Protein 4HRS (pdb70)

Nearest PDB structures (foldseek):
  4hrs-assembly1_A  TM=1.015E+00  e=6.660E-12  Haloferax volcanii DS2
  5gha-assembly2_H  TM=6.271E-01  e=5.353E-01  Thermus thermophilus HB27
  5d6j-assembly1_B  TM=7.460E-01  e=1.173E+00  Saccharomyces cerevisiae S288C
  5gha-assembly1_F  TM=6.295E-01  e=3.340E+00  Thermus thermophilus HB27
  5zew-assembly1_A  TM=4.671E-01  e=1.737E+00  Candidatus Caldarchaeum subterraneum

Secondary structure (DSSP, 8-state):
--EEEEE-TTS-EEEEE--TT-BHHHHHHHTT--GGG--EEETTEEE-TTSBSS--------SS--

CATH classification: 3.10.20.30

Organism: Haloferax volcanii (strain ATCC 29605 / DSM 3757 / JCM 8879 / NBRC 14742 / NCIMB 2012 / VKM B-1768 / DS2) (NCBI:txid309800)

Sequence (66 aa):
GRNVTVEVVGEETSEVAVDDDGTYADLVRAVDLSPHEVTVLVDGRPVPEDQSVEVDRRVKVLRLIKG

GO terms:
  GO:0031386 protein tag activity (F, IDA)
  GO:0032446 protein modification by small protein conjugation (P, IDA)
  GO:0005515 protein binding (F, IPI)

InterPro domains:
  IPR016155 Molybdopterin synthase/thiamin biosynthesis sulphur carrier, beta-grasp [SSF54285] (6-66)
  IPR053752 Small archaeal modifier domain-containing protein [G3DSA:4.10.410.50] (1-66)
  IPR053833 Small archaeal modifier protein 2 [PF21965] (1-63)
  IPR053834 Ubiquitin-like small modifier protein 2, halobacteria [NF041919] (1-66)

B-factor: mean 36.59, std 11.43, range [10.24, 85.23]

Radius of gyration: 14.24 Å; Cα contacts (8 Å, |Δi|>4): 75; chains: 1; bounding box: 17×48×26 Å

Structure (mmCIF, N/CA/C/O backbone):
data_4HRS
#
_entry.id   4HRS
#
_cell.length_a   24.605
_cell.length_b   64.603
_cell.length_c   104.555
_cell.angle_alpha   90.00
_cell.angle_beta   90.00
_cell.angle_gamma   90.00
#
_symmetry.space_group_name_H-M   'I 2 2 2'
#
loop_
_entity.id
_entity.type
_entity.pdbx_description
1 polymer 'Small archaeal modifier protein 2'
2 water water
#
loop_
_atom_site.group_PDB
_atom_site.id
_atom_site.type_symbol
_atom_site.label_atom_id
_atom_site.label_alt_id
_atom_site.label_comp_id
_atom_site.label_asym_id
_atom_site.label_entity_id
_atom_site.label_seq_id
_atom_site.pdbx_PDB_ins_code
_atom_site.Cartn_x
_atom_site.Cartn_y
_atom_site.Cartn_z
_atom_site.occupancy
_atom_site.B_iso_or_equiv
_atom_site.auth_seq_id
_atom_site.auth_comp_id
_atom_site.auth_asym_id
_atom_site.auth_atom_id
_atom_site.pdbx_PDB_model_num
ATOM 1 N N . GLY A 1 1 ? 13.584 27.739 5.341 1.00 56.08 0 GLY A N 1
ATOM 2 C CA . GLY A 1 1 ? 13.389 27.758 3.843 1.00 58.59 0 GLY A CA 1
ATOM 3 C C . GLY A 1 1 ? 12.066 27.116 3.444 1.00 58.63 0 GLY A C 1
ATOM 4 O O . GLY A 1 1 ? 11.045 27.378 4.084 1.00 60.55 0 GLY A O 1
ATOM 5 N N . ARG A 1 2 ? 12.064 26.287 2.392 1.00 57.05 1 ARG A N 1
ATOM 6 C CA . ARG A 1 2 ? 10.949 25.336 2.176 1.00 54.86 1 ARG A CA 1
ATOM 7 C C . ARG A 1 2 ? 11.290 23.964 2.766 1.00 50.05 1 ARG A C 1
ATOM 8 O O . ARG A 1 2 ? 10.445 23.355 3.410 1.00 48.21 1 ARG A O 1
ATOM 16 N N . ASN A 1 3 ? 12.513 23.480 2.557 1.00 45.42 2 ASN A N 1
ATOM 17 C CA . ASN A 1 3 ? 13.012 22.343 3.336 1.00 42.30 2 ASN A CA 1
ATOM 18 C C . ASN A 1 3 ? 13.743 22.815 4.596 1.00 38.13 2 ASN A C 1
ATOM 19 O O . ASN A 1 3 ? 14.594 23.702 4.539 1.00 38.62 2 ASN A O 1
ATOM 24 N N . VAL A 1 4 ? 13.376 22.228 5.732 1.00 33.03 3 VAL A N 1
ATOM 25 C CA . VAL A 1 4 ? 13.982 2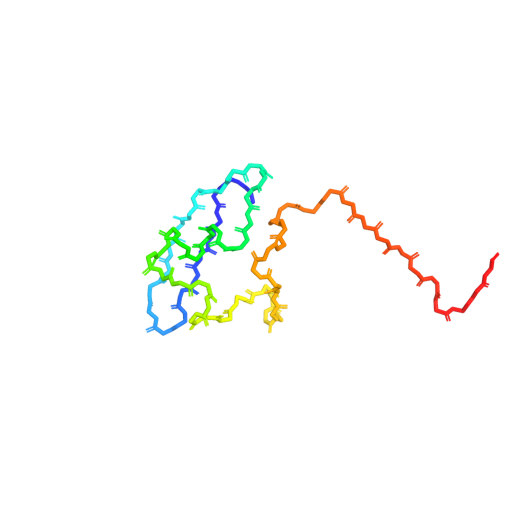2.531 7.028 1.00 30.93 3 VAL A CA 1
ATOM 26 C C . VAL A 1 4 ? 14.490 21.220 7.606 1.00 27.69 3 VAL A C 1
ATOM 27 O O . VAL A 1 4 ? 13.779 20.221 7.566 1.00 27.48 3 VAL A O 1
ATOM 31 N N . THR A 1 5 ? 15.710 21.217 8.142 1.00 25.27 4 THR A N 1
ATOM 32 C CA . THR A 1 5 ? 16.250 20.016 8.796 1.00 24.89 4 THR A CA 1
ATOM 33 C C . THR A 1 5 ? 15.679 19.878 10.190 1.00 24.14 4 THR A C 1
ATOM 34 O O . THR A 1 5 ? 15.755 20.812 10.981 1.00 25.04 4 THR A O 1
ATOM 38 N N . VAL A 1 6 ? 15.058 18.734 10.466 1.00 24.53 5 VAL A N 1
ATOM 39 C CA . VAL A 1 6 ? 14.434 18.477 11.762 1.00 22.07 5 VAL A CA 1
ATOM 40 C C . VAL A 1 6 ? 15.184 17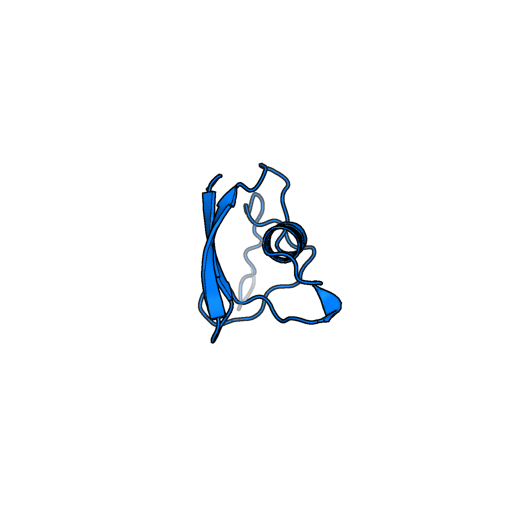.336 12.426 1.00 23.43 5 VAL A C 1
ATOM 41 O O . VAL A 1 6 ? 15.202 16.219 11.906 1.00 24.17 5 VAL A O 1
ATOM 45 N N . GLU A 1 7 ? 15.809 17.626 13.569 1.00 23.36 6 GLU A N 1
ATOM 46 C CA . GLU A 1 7 ? 16.510 16.613 14.349 1.00 23.10 6 GLU A CA 1
ATOM 47 C C . GLU A 1 7 ? 15.632 16.180 15.499 1.00 22.97 6 GLU A C 1
ATOM 48 O O . GLU A 1 7 ? 15.388 16.968 16.422 1.00 20.29 6 GLU A O 1
ATOM 54 N N . VAL A 1 8 ? 15.158 14.938 15.465 1.00 23.43 7 VAL A N 1
ATOM 55 C CA . VAL A 1 8 ? 14.478 14.393 16.642 1.00 24.45 7 VAL A CA 1
ATOM 56 C C . VAL A 1 8 ? 15.570 13.884 17.556 1.00 26.47 7 VAL A C 1
ATOM 57 O O . VAL A 1 8 ? 16.232 12.904 17.241 1.00 26.78 7 VAL A O 1
ATOM 61 N N . VAL A 1 9 ? 15.772 14.574 18.676 1.00 28.18 8 VAL A N 1
ATOM 62 C CA . VAL A 1 9 ? 16.917 14.330 19.539 1.00 29.36 8 VAL A CA 1
ATOM 63 C C . VAL A 1 9 ? 16.945 12.900 20.036 1.00 32.69 8 VAL A C 1
ATOM 64 O O . VAL A 1 9 ? 15.933 12.376 20.487 1.00 32.83 8 VAL A O 1
ATOM 68 N N . GLY A 1 10 ? 18.104 12.256 19.915 1.00 36.87 9 GLY A N 1
ATOM 69 C CA . GLY A 1 10 ? 18.225 10.831 20.224 1.00 39.81 9 GLY A CA 1
ATOM 70 C C . GLY A 1 10 ? 17.614 9.859 19.213 1.00 41.47 9 GLY A C 1
ATOM 71 O O . GLY A 1 10 ? 17.672 8.645 19.416 1.00 44.24 9 GLY A O 1
ATOM 72 N N . GLU A 1 11 ? 17.034 10.371 18.130 1.00 41.68 10 GLU A N 1
ATOM 73 C CA . GLU A 1 11 ? 16.428 9.524 17.090 1.00 42.81 10 GLU A CA 1
ATOM 74 C C . GLU A 1 11 ? 16.920 9.972 15.704 1.00 41.47 10 GLU A C 1
ATOM 75 O O . GLU A 1 11 ? 18.130 10.151 15.541 1.00 42.51 10 GLU A O 1
ATOM 81 N N . GLU A 1 12 ? 16.037 10.170 14.719 1.00 39.78 11 GLU A N 1
ATOM 82 C CA . GLU A 1 12 ? 16.494 10.503 13.350 1.00 37.91 11 GLU A CA 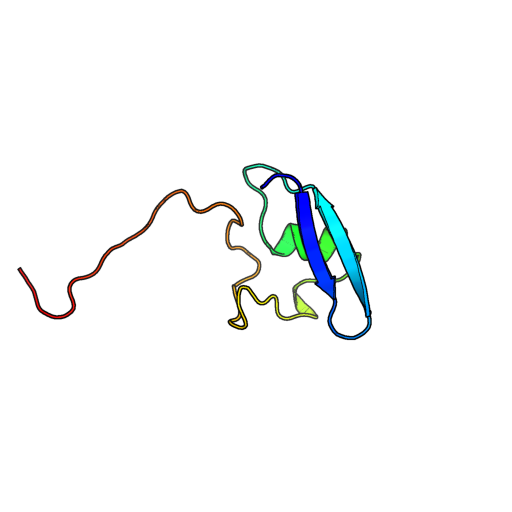1
ATOM 83 C C . GLU A 1 12 ? 16.457 12.008 13.002 1.00 34.67 11 GLU A C 1
ATOM 84 O O . GLU A 1 12 ? 15.632 12.773 13.512 1.00 32.88 11 GLU A O 1
ATOM 86 N N . THR A 1 13 ? 17.382 12.415 12.140 1.00 31.87 12 THR A N 1
ATOM 87 C CA . THR A 1 13 ? 17.346 13.728 11.513 1.00 30.71 12 THR A CA 1
ATOM 88 C C . THR A 1 13 ? 16.852 13.576 10.071 1.00 30.32 12 THR A C 1
ATOM 89 O O . THR A 1 13 ? 17.271 12.667 9.369 1.00 30.08 12 THR A O 1
ATOM 93 N N . SER A 1 14 ? 15.939 14.442 9.649 1.00 30.21 13 SER A N 1
ATOM 94 C CA . SER A 1 14 ? 15.416 14.396 8.283 1.00 32.84 13 SER A CA 1
ATOM 95 C C . SER A 1 14 ? 15.085 15.794 7.764 1.00 32.38 13 SER A C 1
ATOM 96 O O . SER A 1 14 ? 14.994 16.747 8.542 1.00 31.59 13 SER A O 1
ATOM 99 N N . GLU A 1 15 ? 14.954 15.908 6.442 1.00 33.33 14 GLU A N 1
ATOM 100 C CA . GLU A 1 15 ? 14.543 17.154 5.801 1.00 32.36 14 GLU A CA 1
ATOM 101 C C . GLU A 1 15 ? 13.035 17.141 5.672 1.00 32.07 14 GLU A C 1
ATOM 102 O O . GLU A 1 15 ? 12.450 16.138 5.243 1.00 32.24 14 GLU A O 1
ATOM 108 N N . VAL A 1 16 ? 12.402 18.252 6.033 1.00 30.53 15 VAL A N 1
ATOM 109 C CA . VAL A 1 16 ? 10.949 18.342 5.983 1.00 31.72 15 VAL A CA 1
ATOM 110 C C . VAL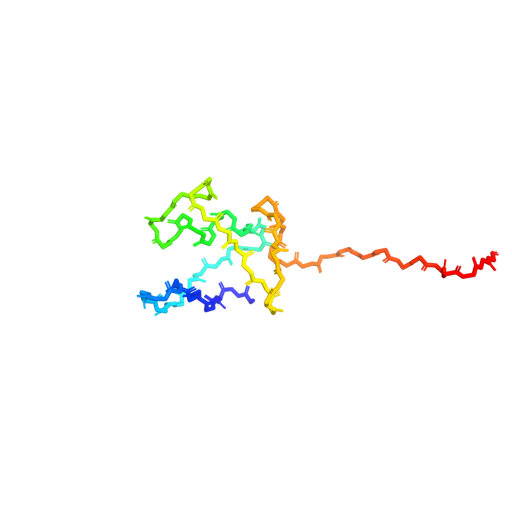 A 1 16 ? 10.509 19.584 5.200 1.00 31.65 15 VAL A C 1
ATOM 111 O O . VAL A 1 16 ? 10.943 20.703 5.495 1.00 30.41 15 VAL A O 1
ATOM 115 N N . ALA A 1 17 ? 9.658 19.386 4.200 1.00 31.74 16 ALA A N 1
ATOM 116 C CA . ALA A 1 17 ? 9.161 20.509 3.423 1.00 34.65 16 ALA A CA 1
ATOM 117 C C . ALA A 1 17 ? 8.134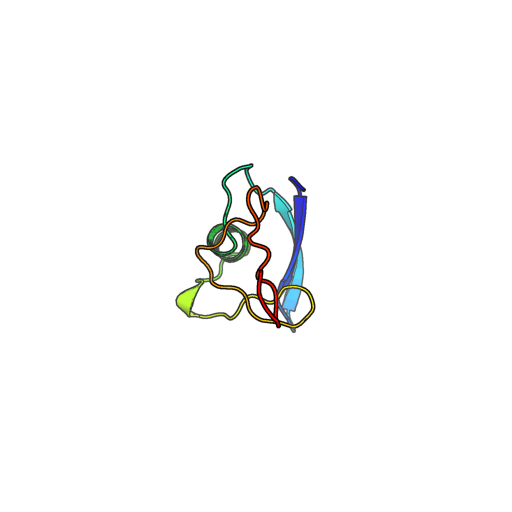 21.242 4.275 1.00 35.49 16 ALA A C 1
ATOM 118 O O . ALA A 1 17 ? 7.260 20.614 4.863 1.00 38.33 16 ALA A O 1
ATOM 120 N N . VAL A 1 18 ? 8.258 22.560 4.361 1.00 35.88 17 VAL A N 1
ATOM 121 C CA . VAL A 1 18 ? 7.317 23.375 5.112 1.00 38.67 17 VAL A CA 1
ATOM 122 C C . VAL A 1 18 ? 6.773 24.496 4.218 1.00 41.08 17 VAL A C 1
ATOM 123 O O . VAL A 1 18 ? 7.541 25.179 3.540 1.00 39.82 17 VAL A O 1
ATOM 127 N N . ASP A 1 19 ? 5.452 24.683 4.226 1.00 43.56 18 ASP A N 1
ATOM 128 C CA . ASP A 1 19 ? 4.815 25.738 3.433 1.00 45.95 18 ASP A CA 1
ATOM 129 C C . ASP A 1 19 ? 5.157 27.143 3.964 1.00 45.37 18 ASP A C 1
ATOM 130 O O . ASP A 1 19 ? 5.673 27.291 5.066 1.00 44.27 18 ASP A O 1
ATOM 135 N N . ASP A 1 20 ? 4.868 28.169 3.164 1.00 46.78 19 ASP A N 1
ATOM 136 C CA . ASP A 1 20 ? 5.110 29.580 3.534 1.00 46.15 19 ASP A CA 1
ATOM 137 C C . ASP A 1 20 ? 4.459 29.982 4.870 1.00 44.76 19 ASP A C 1
ATOM 138 O O . ASP A 1 20 ? 5.013 30.782 5.636 1.00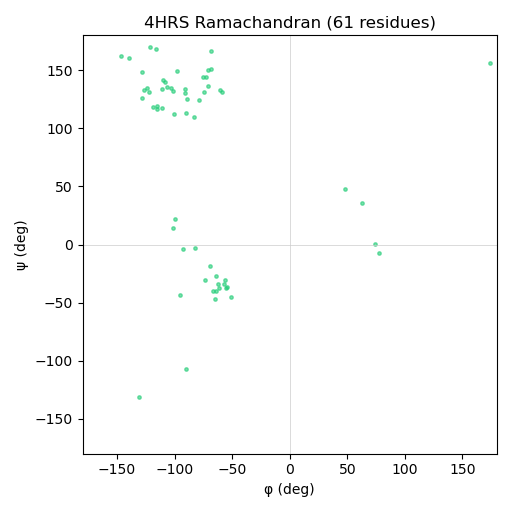 43.74 19 ASP A O 1
ATOM 140 N N . ASP A 1 21 ? 3.277 29.428 5.130 1.00 43.81 20 ASP A N 1
ATOM 141 C CA . ASP A 1 21 ? 2.523 29.712 6.352 1.00 43.54 20 ASP A CA 1
ATOM 142 C C . ASP A 1 21 ? 2.665 28.588 7.394 1.00 41.04 20 ASP A C 1
ATOM 143 O O . ASP A 1 21 ? 1.906 28.532 8.354 1.00 42.21 20 ASP A O 1
ATOM 148 N N . GLY A 1 22 ? 3.639 27.701 7.199 1.00 39.03 21 GLY A N 1
ATOM 149 C CA . GLY A 1 22 ? 3.820 26.552 8.070 1.00 36.72 21 GLY A CA 1
ATOM 150 C C . GLY A 1 22 ? 4.276 26.960 9.463 1.00 34.80 21 GLY A C 1
ATOM 151 O O . GLY A 1 22 ? 4.949 27.980 9.639 1.00 32.79 21 GLY A O 1
ATOM 152 N N . THR A 1 23 ? 3.904 26.152 10.454 1.00 33.66 22 THR A N 1
ATOM 153 C CA . THR A 1 23 ? 4.333 26.372 11.833 1.00 33.10 22 THR A CA 1
ATOM 154 C C . THR A 1 23 ? 5.203 25.218 12.300 1.00 30.58 22 THR A C 1
ATOM 155 O O . THR A 1 23 ? 5.253 24.157 11.679 1.00 30.05 22 THR A O 1
ATOM 159 N N . TYR A 1 24 ? 5.849 25.418 13.437 1.00 28.35 23 TYR A N 1
ATOM 160 C CA . TYR A 1 24 ? 6.606 24.341 14.070 1.00 27.99 23 TYR A CA 1
ATOM 161 C C . TYR A 1 24 ? 5.716 23.122 14.313 1.00 26.16 23 TYR A C 1
ATOM 162 O O . TYR A 1 24 ? 6.158 21.997 14.126 1.00 28.06 23 TYR A O 1
ATOM 171 N N . ALA A 1 25 ? 4.455 23.345 14.675 1.00 25.42 24 ALA A N 1
ATOM 172 C CA . ALA A 1 25 ? 3.503 22.247 14.839 1.00 25.08 24 ALA A CA 1
ATOM 173 C C . ALA A 1 25 ? 3.493 21.352 13.611 1.00 26.95 24 ALA A C 1
ATOM 174 O O . ALA A 1 25 ? 3.519 20.115 13.727 1.00 24.75 24 ALA A O 1
ATOM 176 N N . ASP A 1 26 ? 3.468 21.978 12.428 1.00 28.45 25 ASP A N 1
ATOM 177 C CA . ASP A 1 26 ? 3.519 21.227 11.179 1.00 30.52 25 ASP A CA 1
ATOM 178 C C . ASP A 1 26 ? 4.806 20.424 11.046 1.00 29.40 25 ASP A C 1
ATOM 179 O O . ASP A 1 26 ? 4.781 19.302 10.554 1.00 31.24 25 ASP A O 1
ATOM 184 N N . LEU A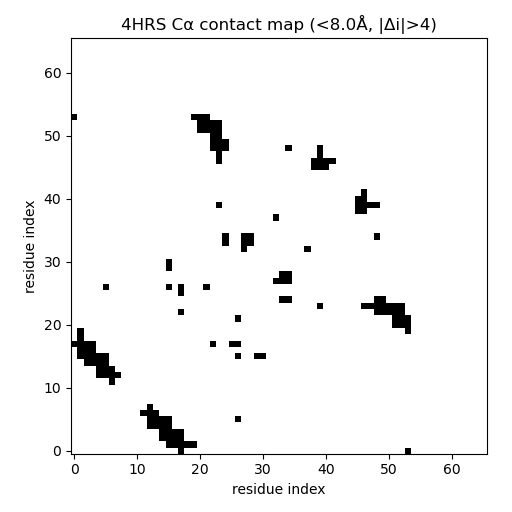 1 27 ? 5.931 20.972 11.501 1.00 30.06 26 LEU A N 1
ATOM 185 C CA . LEU A 1 27 ? 7.200 20.231 11.421 1.00 28.01 26 LEU A CA 1
ATOM 186 C C . LEU A 1 27 ? 7.158 18.973 12.277 1.00 26.07 26 LEU A C 1
ATOM 187 O O . LEU A 1 27 ? 7.656 17.924 11.875 1.00 26.18 26 LEU A O 1
ATOM 192 N N . VAL A 1 28 ? 6.564 19.087 13.460 1.00 24.25 27 VAL A N 1
ATOM 193 C CA . VAL A 1 28 ? 6.424 17.949 14.372 1.00 23.46 27 VAL A CA 1
ATOM 194 C C . VAL A 1 28 ? 5.523 16.871 13.785 1.00 24.59 27 VAL A C 1
ATOM 195 O O . VAL A 1 28 ? 5.853 15.680 13.798 1.00 24.76 27 VAL A O 1
ATOM 199 N N . ARG A 1 29 ? 4.379 17.277 13.258 1.00 27.84 28 ARG A N 1
ATOM 200 C CA . ARG A 1 29 ? 3.478 16.308 12.653 1.00 29.90 28 ARG A CA 1
ATOM 201 C C . ARG A 1 29 ? 4.144 15.631 11.446 1.00 32.36 28 ARG A C 1
ATOM 202 O O . ARG A 1 29 ? 3.919 14.435 11.204 1.00 34.55 28 ARG A O 1
ATOM 210 N N . ALA A 1 30 ? 4.983 16.375 10.710 1.00 33.05 29 ALA A N 1
ATOM 211 C CA . ALA A 1 30 ? 5.665 15.821 9.515 1.00 33.00 29 ALA A CA 1
ATOM 212 C C . ALA A 1 30 ? 6.612 14.690 9.862 1.00 32.71 29 ALA A C 1
ATOM 213 O O . ALA A 1 30 ? 6.858 13.827 9.032 1.00 34.53 29 ALA A O 1
ATOM 215 N N . VAL A 1 31 ? 7.145 14.688 11.083 1.00 33.46 30 VAL A N 1
ATOM 216 C CA . VAL A 1 31 ? 7.980 13.570 11.555 1.00 33.50 30 VAL A CA 1
ATOM 217 C C . VAL A 1 31 ? 7.218 12.588 12.445 1.00 34.67 30 VAL A C 1
ATOM 218 O O . VAL A 1 31 ? 7.825 11.850 13.224 1.00 36.02 30 VAL A O 1
ATOM 222 N N . ASP A 1 32 ? 5.893 12.578 12.309 1.00 36.89 31 ASP A N 1
ATOM 223 C CA . ASP A 1 32 ? 5.026 11.578 12.952 1.00 38.60 31 ASP A CA 1
ATOM 224 C C . ASP A 1 32 ? 5.047 11.605 14.497 1.00 37.03 31 ASP A C 1
ATOM 225 O O . ASP A 1 32 ? 4.952 10.569 15.155 1.00 38.30 31 ASP A O 1
ATOM 230 N N . LEU A 1 33 ? 5.158 12.803 15.062 1.00 34.23 32 LEU A N 1
ATOM 231 C CA . LEU A 1 33 ? 5.025 13.008 16.502 1.00 33.47 32 LEU A CA 1
ATOM 232 C C . LEU A 1 33 ? 3.885 13.998 16.759 1.00 32.99 32 LEU A C 1
ATOM 233 O O . LEU A 1 33 ? 3.384 14.619 15.813 1.00 31.23 32 LEU A O 1
ATOM 238 N N . SER A 1 34 ? 3.481 14.147 18.026 1.00 32.50 33 SER A N 1
ATOM 239 C CA . SER A 1 34 ? 2.489 15.160 18.393 1.00 32.73 33 SER A CA 1
ATOM 240 C C . SER A 1 34 ? 3.131 16.333 19.134 1.00 31.65 33 SER A C 1
ATOM 241 O O . SER A 1 34 ? 3.955 16.155 20.038 1.00 32.78 33 SER A O 1
ATOM 244 N N . PRO A 1 35 ? 2.752 17.558 18.753 1.00 30.56 34 PRO A N 1
ATOM 245 C CA . PRO A 1 35 ? 3.346 18.722 19.384 1.00 29.84 34 PRO A CA 1
ATOM 246 C C . PRO A 1 35 ? 3.197 18.754 20.899 1.00 30.97 34 PRO A C 1
ATOM 247 O O . PRO A 1 35 ? 4.055 19.314 21.575 1.00 32.37 34 PRO A O 1
ATOM 251 N N . HIS A 1 36 ? 2.114 18.178 21.426 1.00 31.46 35 HIS A N 1
ATOM 252 C CA . HIS A 1 36 ? 1.875 18.176 22.876 1.00 31.48 35 HIS A CA 1
ATOM 253 C C . HIS A 1 36 ? 2.883 17.274 23.623 1.00 30.46 35 HIS A C 1
ATOM 254 O O . HIS A 1 36 ? 3.071 17.409 24.831 1.00 33.04 35 HIS A O 1
ATOM 261 N N . GLU A 1 37 ? 3.521 16.373 22.878 1.00 29.22 36 GLU A N 1
ATOM 262 C CA . GLU A 1 37 ? 4.445 15.373 23.397 1.00 30.34 36 GLU A CA 1
ATOM 263 C C . GLU A 1 37 ? 5.894 15.844 23.363 1.00 28.73 36 GLU A C 1
ATOM 264 O O . GLU A 1 37 ? 6.783 15.109 23.794 1.00 29.66 36 GLU A O 1
ATOM 270 N N . VAL A 1 38 ? 6.151 17.023 22.808 1.00 25.67 37 VAL A N 1
ATOM 271 C CA . VAL A 1 38 ? 7.517 17.408 22.479 1.00 24.64 37 VAL A CA 1
ATOM 272 C C . VAL A 1 38 ? 7.742 18.862 22.813 1.00 26.18 37 VAL A C 1
ATOM 273 O O . VAL A 1 38 ? 6.781 19.613 22.978 1.00 26.62 37 VAL A O 1
ATOM 277 N N . THR A 1 39 ? 9.013 19.239 22.940 1.00 26.88 38 THR A N 1
ATOM 278 C CA . THR A 1 39 ? 9.452 20.645 22.886 1.00 27.12 38 THR A CA 1
ATOM 279 C C . THR A 1 39 ? 10.258 20.856 21.579 1.00 25.79 38 THR A C 1
ATOM 280 O O . THR A 1 39 ? 11.101 20.035 21.216 1.00 25.29 38 THR A O 1
ATOM 284 N N . VAL A 1 40 ? 9.970 21.939 20.865 1.00 25.89 39 VAL A N 1
ATOM 285 C CA . VAL A 1 40 ? 10.687 22.279 19.648 1.00 25.76 39 VAL A CA 1
ATOM 286 C C . VAL A 1 40 ? 11.684 23.360 20.005 1.00 26.18 39 VAL A C 1
ATOM 287 O O . VAL A 1 40 ? 11.324 24.327 20.664 1.00 28.32 39 VAL A O 1
ATOM 291 N N . LEU A 1 41 ? 12.930 23.183 19.574 1.00 25.92 40 LEU A N 1
ATOM 292 C CA . LEU A 1 41 ? 14.011 24.109 19.890 1.00 27.74 40 LEU A CA 1
ATOM 293 C C . LEU A 1 41 ? 14.676 24.676 18.639 1.00 29.75 40 LEU A C 1
ATOM 294 O O . LEU A 1 41 ? 15.049 23.921 17.720 1.00 26.80 40 LEU A O 1
ATOM 299 N N . VAL A 1 42 ? 14.828 26.004 18.628 1.00 32.45 41 VAL A N 1
ATOM 300 C CA . VAL A 1 42 ? 15.555 26.722 17.579 1.00 35.56 41 VAL A CA 1
ATOM 301 C C . VAL A 1 42 ? 16.773 27.366 18.238 1.00 39.05 41 VAL A C 1
ATOM 302 O O . VAL A 1 42 ? 16.637 28.176 19.168 1.00 40.18 41 VAL A O 1
ATOM 306 N N . ASP A 1 43 ? 17.957 26.982 17.770 1.00 42.33 42 ASP A N 1
ATOM 307 C CA . ASP A 1 43 ? 19.219 27.373 18.406 1.00 46.08 42 ASP A CA 1
ATOM 308 C C . ASP A 1 43 ? 19.190 27.150 19.930 1.00 45.76 42 ASP A C 1
ATOM 309 O O . ASP A 1 43 ? 19.562 28.029 20.706 1.00 46.20 42 ASP A O 1
ATOM 314 N N . GLY A 1 44 ? 18.732 25.972 20.349 1.00 45.05 43 GLY A N 1
ATOM 315 C CA . GLY A 1 44 ? 18.747 25.595 21.761 1.00 44.39 43 GLY A CA 1
ATOM 316 C C . GLY A 1 44 ? 17.670 26.185 22.658 1.00 42.93 43 GLY A C 1
ATOM 317 O O . GLY A 1 44 ? 17.560 25.792 23.822 1.00 45.48 43 GLY A O 1
ATOM 318 N N . ARG A 1 45 ? 16.873 27.115 22.146 1.00 40.29 44 ARG A N 1
ATOM 319 C CA . ARG A 1 45 ? 15.823 27.726 22.941 1.00 40.10 44 ARG A CA 1
ATOM 320 C C . ARG A 1 45 ? 14.480 27.236 22.412 1.00 40.41 44 ARG A C 1
ATOM 321 O O . ARG A 1 45 ? 14.311 27.094 21.206 1.00 40.85 44 ARG A O 1
ATOM 323 N N . PRO A 1 46 ? 13.514 26.985 23.309 1.00 40.61 45 PRO A N 1
ATOM 324 C CA . PRO A 1 46 ? 12.219 26.488 22.884 1.00 40.55 45 PRO A CA 1
ATOM 325 C C . PRO A 1 46 ? 11.397 27.541 22.154 1.00 41.26 45 PRO A C 1
ATOM 326 O O . PRO A 1 46 ? 11.545 28.736 22.418 1.00 42.22 45 PRO A O 1
ATOM 330 N N . VAL A 1 47 ? 10.554 27.086 21.229 1.00 39.80 46 VAL A N 1
ATOM 331 C CA . VAL A 1 47 ? 9.652 27.958 20.503 1.00 39.17 46 VAL A CA 1
ATOM 332 C C . VAL A 1 47 ? 8.260 27.361 20.638 1.00 40.30 46 VAL A C 1
ATOM 333 O O . VAL A 1 47 ? 8.132 26.144 20.775 1.00 40.74 46 VAL A O 1
ATOM 337 N N . PRO A 1 48 ? 7.211 28.208 20.652 1.00 41.76 47 PRO A N 1
ATOM 338 C CA . PRO A 1 48 ? 5.856 27.650 20.738 1.00 42.19 47 PRO A CA 1
ATOM 339 C C . PRO A 1 48 ? 5.442 27.001 19.427 1.00 41.09 47 PRO A C 1
ATOM 340 O O . PRO A 1 48 ? 5.790 27.495 18.367 1.00 40.67 47 PRO A O 1
ATOM 344 N N . GLU A 1 49 ? 4.691 25.912 19.519 1.00 42.24 48 GLU A N 1
ATOM 345 C CA . GLU A 1 49 ? 4.295 25.128 18.358 1.00 43.79 48 GLU A CA 1
ATOM 346 C C . GLU A 1 49 ? 3.538 25.939 17.293 1.00 43.11 48 GLU A C 1
ATOM 347 O O . GLU A 1 49 ? 3.671 25.658 16.098 1.00 43.12 48 GLU A O 1
ATOM 353 N N . ASP A 1 50 ? 2.748 26.925 17.726 1.00 43.67 49 ASP A N 1
ATOM 354 C CA . ASP A 1 50 ? 1.877 27.701 16.821 1.00 44.34 49 ASP A CA 1
ATOM 355 C C . ASP A 1 50 ? 2.599 28.843 16.095 1.00 43.67 49 ASP A C 1
ATOM 356 O O . ASP A 1 50 ? 1.991 29.527 15.269 1.00 44.68 49 ASP A O 1
ATOM 358 N N . GLN A 1 51 ? 3.881 29.048 16.391 1.00 43.08 50 GLN A N 1
ATOM 359 C CA . GLN A 1 51 ? 4.645 30.117 15.762 1.00 42.84 50 GLN A CA 1
ATOM 360 C C . GLN A 1 51 ? 5.001 29.749 14.320 1.00 43.70 50 GLN A C 1
ATOM 361 O O . GLN A 1 51 ? 5.267 28.586 13.995 1.00 42.61 50 GLN A O 1
ATOM 367 N N . SER A 1 52 ? 4.987 30.769 13.468 1.00 43.89 51 SER A N 1
ATOM 368 C CA . SER A 1 52 ? 5.340 30.637 12.070 1.00 43.57 51 SER A CA 1
ATOM 369 C C . SER A 1 52 ? 6.849 30.395 11.961 1.00 39.99 51 SER A C 1
ATOM 370 O O . SER A 1 52 ? 7.640 31.032 12.658 1.00 40.59 51 SER A O 1
ATOM 373 N N . VAL A 1 53 ? 7.239 29.454 11.111 1.00 35.74 52 VAL A N 1
ATOM 374 C CA . VAL A 1 53 ? 8.653 29.175 10.870 1.00 33.89 52 VAL A CA 1
ATOM 375 C C . VAL A 1 53 ? 9.352 30.363 10.178 1.00 35.87 52 VAL A C 1
ATOM 376 O O . VAL A 1 53 ? 10.487 30.714 10.517 1.00 37.32 52 VAL A O 1
ATOM 380 N N . GLU A 1 54 ? 8.659 30.981 9.222 1.00 37.43 53 GLU A N 1
ATOM 381 C CA . GLU A 1 54 ? 9.121 32.208 8.565 1.00 38.48 53 GLU A CA 1
ATOM 382 C C . GLU A 1 54 ? 8.627 33.432 9.346 1.00 38.56 53 GLU A C 1
ATOM 383 O O . GLU A 1 54 ? 7.418 33.574 9.592 1.00 38.65 53 GLU A O 1
ATOM 386 N N . VAL A 1 55 ? 9.571 34.298 9.726 1.00 37.74 54 VAL A N 1
ATOM 387 C CA . VAL A 1 55 ? 9.295 35.565 10.434 1.00 37.22 54 VAL A CA 1
ATOM 388 C C . VAL A 1 55 ? 9.083 36.746 9.477 1.00 36.72 54 VAL A C 1
ATOM 389 O O . VAL A 1 55 ? 10.023 37.188 8.809 1.00 37.22 54 VAL A O 1
ATOM 393 N N . ASP A 1 56 ? 7.864 37.279 9.440 1.00 36.63 55 ASP A N 1
ATOM 394 C CA . ASP A 1 56 ? 7.542 38.416 8.564 1.00 39.13 55 ASP A CA 1
ATOM 395 C C . ASP A 1 56 ? 7.452 39.776 9.281 1.00 36.79 55 ASP A C 1
ATOM 396 O O . ASP A 1 56 ? 7.405 40.828 8.618 1.00 36.02 55 ASP A O 1
ATOM 401 N N A ARG A 1 57 ? 7.437 39.750 10.615 0.50 35.69 56 ARG A N 1
ATOM 402 N N B ARG A 1 57 ? 7.428 39.745 10.615 0.50 34.87 56 ARG A N 1
ATOM 403 C CA A ARG A 1 57 ? 7.221 4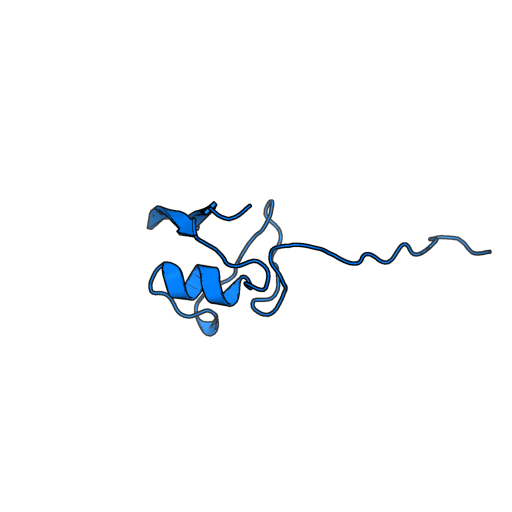0.950 11.425 0.50 34.82 56 ARG A CA 1
ATOM 404 C CA B ARG A 1 57 ? 7.233 40.942 11.432 0.50 33.30 56 ARG A CA 1
ATOM 405 C C A ARG A 1 57 ? 8.008 40.862 12.738 0.50 32.58 56 ARG A C 1
ATOM 406 C C B ARG A 1 57 ? 8.033 40.851 12.731 0.50 31.72 56 ARG A C 1
ATOM 407 O O A ARG A 1 57 ? 7.970 39.844 13.425 0.50 31.94 56 ARG A O 1
ATOM 408 O O B ARG A 1 57 ? 8.030 39.822 13.401 0.50 31.07 56 ARG A O 1
ATOM 423 N N . VAL A 1 58 ? 8.708 41.940 13.083 1.00 31.22 57 VAL A N 1
ATOM 424 C CA . VAL A 1 58 ? 9.492 42.013 14.317 1.00 29.81 57 VAL A CA 1
ATOM 425 C C . VAL A 1 58 ? 9.185 43.324 15.054 1.00 26.58 57 VAL A C 1
ATOM 426 O O . VAL A 1 58 ? 8.873 44.334 14.434 1.00 26.11 57 VAL A O 1
ATOM 430 N N . LYS A 1 59 ? 9.243 43.284 16.382 1.00 25.22 58 LYS A N 1
ATOM 431 C CA . LYS A 1 59 ? 9.174 44.486 17.209 1.00 24.66 58 LYS A CA 1
ATOM 432 C C . LYS A 1 59 ? 10.545 44.755 17.798 1.00 21.86 58 LYS A C 1
ATOM 433 O O . LYS A 1 59 ? 11.236 43.836 18.184 1.00 22.12 58 LYS A O 1
ATOM 439 N N . VAL A 1 60 ? 10.927 46.022 17.846 1.00 22.10 59 VAL A N 1
ATOM 440 C CA . VAL A 1 60 ? 12.151 46.447 18.491 1.00 22.32 59 VAL A CA 1
ATOM 441 C C . VAL A 1 60 ? 11.764 47.390 19.616 1.00 23.54 59 VAL A C 1
ATOM 442 O O . VAL A 1 60 ? 11.165 48.432 19.380 1.00 24.33 59 VAL A O 1
ATOM 446 N N . LEU A 1 61 ? 12.103 47.004 20.844 1.00 23.80 60 LEU A N 1
ATOM 447 C CA . LEU A 1 61 ? 11.750 47.766 22.036 1.00 22.90 60 LEU A CA 1
ATOM 448 C C . LEU A 1 61 ? 13.009 48.378 22.674 1.00 21.89 60 LEU A C 1
ATOM 449 O O . LEU A 1 61 ? 13.901 47.659 23.117 1.00 19.52 60 LEU A O 1
ATOM 454 N N . ARG A 1 62 ? 13.074 49.702 22.722 1.00 24.36 61 ARG A N 1
ATOM 455 C CA . ARG A 1 62 ? 14.177 50.392 23.388 1.00 28.05 61 ARG A CA 1
ATOM 456 C C . ARG A 1 62 ? 14.237 50.035 24.873 1.00 29.83 61 ARG A C 1
ATOM 457 O O . ARG A 1 62 ? 13.219 50.068 25.565 1.00 30.35 61 ARG A O 1
ATOM 465 N N . LEU A 1 63 ? 15.432 49.707 25.363 1.00 32.97 62 LEU A N 1
ATOM 466 C CA . LEU A 1 63 ? 15.621 49.422 26.795 1.00 36.09 62 LEU A CA 1
ATOM 467 C C . LEU A 1 63 ? 15.562 50.696 27.626 1.00 40.01 62 LEU A C 1
ATOM 468 O O . LEU A 1 63 ? 15.137 50.659 28.774 1.00 41.43 62 LEU A O 1
ATOM 473 N N . ILE A 1 64 ? 15.984 51.818 27.046 1.00 44.92 63 ILE A N 1
ATOM 474 C CA . ILE A 1 64 ? 15.891 53.107 27.719 1.00 50.27 63 ILE A CA 1
ATOM 475 C C . ILE A 1 64 ? 14.529 53.709 27.360 1.00 55.03 63 ILE A C 1
ATOM 476 O O . ILE A 1 64 ? 13.529 53.208 27.860 1.00 55.70 63 ILE A O 1
ATOM 481 N N . LYS A 1 65 ? 14.459 54.738 26.517 1.00 59.61 64 LYS A N 1
ATOM 482 C CA . LYS A 1 65 ? 13.155 55.297 26.096 1.00 63.80 64 LYS A CA 1
ATOM 483 C C . LYS A 1 65 ? 13.308 56.569 25.251 1.00 67.32 64 LYS A C 1
ATOM 484 O O . LYS A 1 65 ? 14.322 57.272 25.337 1.00 68.84 64 LYS A O 1
ATOM 490 N N . GLY A 1 66 ? 12.291 56.853 24.439 1.00 54.45 65 GLY A N 1
ATOM 491 C CA . GLY A 1 66 ? 12.303 58.029 23.567 1.00 56.38 65 GLY A CA 1
ATOM 492 C C . GLY A 1 66 ? 11.000 58.241 22.814 1.00 57.73 65 GLY A C 1
ATOM 493 O O . GLY A 1 66 ? 10.818 59.258 22.136 1.00 58.83 65 GLY A O 1
#

Solvent-accessible surface area: 5590 Å² total; per-residue (Å²): 93,165,93,34,80,24,118,30,116,80,137,70,81,50,105,14,61,6,95,95,119,4,29,20,4,60,10,10,129,56,31,133,61,38,18,155,114,50,96,28,93,68,154,67,54,91,28,90,80,82,74,44,33,71,95,135,207,111,186,140,163,182,176,152,192,114

Foldseek 3Di:
DQWDWDDPPPDDIDTDGADQQGFQQVVQVRVPHGQVVDFDDDPRHTDHRNDGPDDDDDDDDDPPHD